Protein AF-A0A5D0GJA3-F1 (afdb_monomer_lite)

pLDDT: mean 91.5, std 4.41, range [68.38, 96.94]

Foldseek 3Di:
DDKDKDKDKADPDPQKIKIKIWIWDADPVVRWIWTKIWIKIWGWDDDPPDIDIWMKIWIATPDTDDDDDRTDMDIDD

Sequence (77 aa):
MAALQPFYFRQLGKGTYLKGILIWVLDFKKVGYSIPLALGIGKVVKLGSMVFNLYVDPQYSIYVKGVQPVFQVVYWY

Organism: NCBI:txid2592046

Radius of gyration: 15.38 Å; chains: 1; bounding box: 41×18×41 Å

Structure (mmCIF, N/CA/C/O backbone):
data_AF-A0A5D0GJA3-F1
#
_entry.id   AF-A0A5D0GJA3-F1
#
loop_
_atom_site.group_PDB
_atom_site.id
_atom_site.type_symbol
_atom_site.label_atom_id
_atom_site.label_alt_id
_atom_site.label_comp_id
_atom_site.label_asym_id
_atom_site.label_entity_id
_atom_site.label_seq_id
_atom_site.pdbx_PDB_ins_code
_atom_site.Cartn_x
_atom_site.Cartn_y
_atom_site.Cartn_z
_atom_site.occupancy
_atom_site.B_iso_or_equiv
_atom_site.auth_seq_id
_atom_site.auth_comp_id
_atom_site.auth_asym_id
_atom_site.auth_atom_id
_atom_site.pdbx_PDB_model_num
ATOM 1 N N . MET A 1 1 ? 20.673 5.606 -5.361 1.00 85.81 1 MET A N 1
ATOM 2 C CA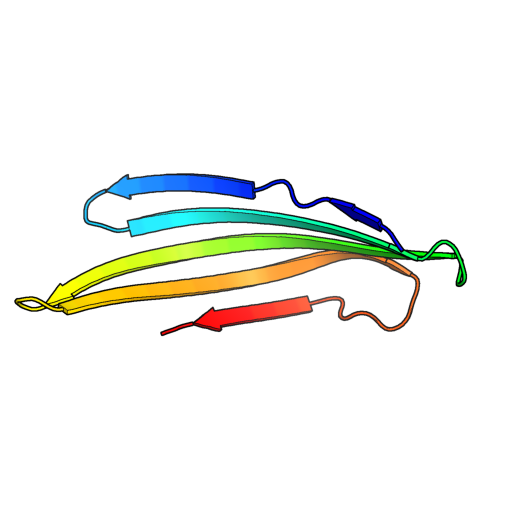 . MET A 1 1 ? 19.267 5.172 -5.471 1.00 85.81 1 MET A CA 1
ATOM 3 C C . MET A 1 1 ? 18.406 6.293 -4.931 1.00 85.81 1 MET A C 1
ATOM 5 O O . MET A 1 1 ? 18.863 6.978 -4.024 1.00 85.81 1 MET A O 1
ATOM 9 N N . ALA A 1 2 ? 17.224 6.499 -5.495 1.00 90.75 2 ALA A N 1
ATOM 10 C CA . ALA A 1 2 ? 16.240 7.450 -4.986 1.00 90.75 2 ALA A CA 1
ATOM 11 C C . ALA A 1 2 ? 14.871 6.773 -4.899 1.00 90.75 2 ALA A C 1
ATOM 13 O O . ALA A 1 2 ? 14.596 5.847 -5.667 1.00 90.75 2 ALA A O 1
ATOM 14 N N . ALA A 1 3 ? 14.038 7.236 -3.968 1.00 92.12 3 ALA A N 1
ATOM 15 C CA . ALA A 1 3 ? 12.674 6.761 -3.809 1.00 92.12 3 ALA A CA 1
ATOM 16 C C . ALA A 1 3 ? 11.703 7.932 -3.609 1.00 92.12 3 ALA A C 1
ATOM 18 O O . ALA A 1 3 ? 12.034 8.897 -2.923 1.00 92.12 3 ALA A O 1
ATOM 19 N N . LEU A 1 4 ? 10.513 7.828 -4.197 1.00 93.56 4 LEU A N 1
ATOM 20 C CA . LEU A 1 4 ? 9.393 8.744 -3.988 1.00 93.56 4 LEU A CA 1
ATOM 21 C C . LEU A 1 4 ? 8.138 7.921 -3.704 1.00 93.56 4 LEU A C 1
ATOM 23 O O . LEU A 1 4 ? 7.847 6.979 -4.438 1.00 93.56 4 LEU A O 1
ATOM 27 N N . GLN A 1 5 ? 7.398 8.276 -2.655 1.00 92.62 5 GLN A N 1
ATOM 28 C CA . GLN A 1 5 ? 6.198 7.543 -2.261 1.00 92.62 5 GLN A CA 1
ATOM 29 C C . GLN A 1 5 ? 5.024 8.493 -1.999 1.00 92.62 5 GLN A C 1
ATOM 31 O O . GLN A 1 5 ? 4.797 8.892 -0.854 1.00 92.62 5 GLN A O 1
ATOM 36 N N . PRO A 1 6 ? 4.261 8.876 -3.036 1.00 91.19 6 PRO A N 1
ATOM 37 C CA . PRO A 1 6 ? 2.967 9.486 -2.812 1.00 91.19 6 PRO A CA 1
ATOM 38 C C . PRO A 1 6 ? 2.016 8.451 -2.208 1.00 91.19 6 PRO A C 1
ATOM 40 O O . PRO A 1 6 ? 1.958 7.295 -2.637 1.00 91.19 6 PRO A O 1
ATOM 43 N N . PHE A 1 7 ? 1.236 8.882 -1.225 1.00 93.25 7 PHE A N 1
ATOM 44 C CA . PHE A 1 7 ? 0.189 8.064 -0.639 1.00 93.25 7 PHE A CA 1
ATOM 45 C C . PHE A 1 7 ? -1.109 8.855 -0.529 1.00 93.25 7 PHE A C 1
ATOM 47 O O . PHE A 1 7 ? -1.118 10.074 -0.371 1.00 93.25 7 PHE A O 1
ATOM 54 N N . TYR A 1 8 ? -2.212 8.127 -0.609 1.00 93.38 8 TYR A N 1
ATOM 55 C CA . TYR A 1 8 ? -3.556 8.638 -0.427 1.00 93.38 8 TYR A CA 1
ATOM 56 C C . TYR A 1 8 ? -4.280 7.791 0.610 1.00 93.38 8 TYR A C 1
ATOM 58 O O . TYR A 1 8 ? -4.102 6.574 0.665 1.00 93.38 8 TYR A O 1
ATOM 66 N N . PHE A 1 9 ? -5.114 8.430 1.422 1.00 94.19 9 PHE A N 1
ATOM 67 C CA . PHE A 1 9 ? -5.878 7.754 2.457 1.00 94.19 9 PHE A CA 1
ATOM 68 C C . PHE A 1 9 ? -7.271 8.365 2.561 1.00 94.19 9 PHE A C 1
ATOM 70 O O . PHE A 1 9 ? -7.413 9.583 2.669 1.00 94.19 9 PHE A O 1
ATOM 77 N N . ARG A 1 10 ? -8.307 7.521 2.551 1.00 96.12 10 ARG A N 1
ATOM 78 C CA . ARG A 1 10 ? -9.701 7.956 2.676 1.00 96.12 10 ARG A CA 1
ATOM 79 C C . ARG A 1 10 ? -10.446 7.112 3.691 1.00 96.12 10 ARG A C 1
ATOM 81 O O . ARG A 1 10 ? -10.646 5.919 3.489 1.00 96.12 10 ARG A O 1
ATOM 88 N N . GLN A 1 11 ? -10.924 7.750 4.751 1.00 95.12 11 GLN A N 1
ATOM 89 C CA . GLN A 1 11 ? -11.823 7.120 5.711 1.00 95.12 11 GLN A CA 1
ATOM 90 C C . GLN A 1 11 ? -13.210 6.943 5.075 1.00 95.12 11 GLN A C 1
ATOM 92 O O . GLN A 1 11 ? -13.799 7.905 4.586 1.00 95.12 11 GLN A O 1
ATOM 97 N N . LEU A 1 12 ? -13.722 5.712 5.086 1.00 95.62 12 LEU A N 1
ATOM 98 C CA . LEU A 1 12 ? -15.084 5.376 4.655 1.00 95.62 12 LEU A CA 1
ATOM 99 C C . LEU A 1 12 ? -16.070 5.338 5.832 1.00 95.62 12 LEU A C 1
ATOM 101 O O . LEU A 1 12 ? -17.280 5.290 5.627 1.00 95.62 12 LEU A O 1
ATOM 105 N N . GLY A 1 13 ? -15.559 5.385 7.065 1.00 94.56 13 GLY A N 1
ATOM 106 C CA . GLY A 1 13 ? -16.351 5.405 8.287 1.00 94.56 13 GLY A CA 1
ATOM 107 C C . GLY A 1 13 ? -16.343 4.061 9.007 1.00 94.56 13 GLY A C 1
ATOM 108 O O . GLY A 1 13 ? -15.954 3.025 8.465 1.00 94.56 13 GLY A O 1
ATOM 109 N N . LYS A 1 14 ? -16.755 4.080 10.281 1.00 94.12 14 LYS A N 1
ATOM 110 C CA . LYS A 1 14 ? -16.757 2.901 11.170 1.00 94.12 14 LYS A CA 1
ATOM 111 C C . LYS A 1 14 ? -15.393 2.189 11.231 1.00 94.12 14 LYS A C 1
ATOM 113 O O . LYS A 1 14 ? -15.350 0.971 11.371 1.00 94.12 14 LYS A O 1
ATOM 118 N N . GLY A 1 15 ? -14.290 2.920 11.063 1.00 93.69 15 GLY A N 1
ATOM 119 C CA . GLY A 1 15 ? -12.932 2.370 11.042 1.00 93.69 15 GLY A CA 1
ATOM 120 C C . GLY A 1 15 ? -12.503 1.740 9.713 1.00 93.69 15 GLY A C 1
ATOM 121 O O . GLY A 1 15 ? -11.365 1.297 9.624 1.00 93.69 15 GLY A O 1
ATOM 122 N N . THR A 1 16 ? -13.360 1.682 8.688 1.00 96.94 16 THR A N 1
ATOM 123 C CA . THR A 1 16 ? -12.984 1.188 7.353 1.00 96.94 16 THR A CA 1
ATOM 124 C C . THR A 1 16 ? -12.351 2.309 6.533 1.00 96.94 16 THR A C 1
ATOM 126 O O . THR A 1 16 ? -12.928 3.388 6.419 1.00 96.94 16 THR A O 1
ATOM 129 N N . TYR A 1 17 ? -11.218 2.062 5.886 1.00 96.81 17 TYR A N 1
ATOM 130 C CA . TYR A 1 17 ? -10.544 3.050 5.047 1.00 96.81 17 TYR A CA 1
ATOM 131 C C . TYR A 1 17 ? -10.026 2.456 3.738 1.00 96.81 17 TYR A C 1
ATOM 133 O O . TYR A 1 17 ? -9.758 1.261 3.645 1.00 96.81 17 TYR A O 1
ATOM 141 N N . LEU A 1 18 ? -9.846 3.321 2.743 1.00 96.44 18 LEU A N 1
ATOM 142 C CA . LEU A 1 18 ? -9.095 3.039 1.524 1.00 96.44 18 LEU A CA 1
ATOM 143 C C . LEU A 1 18 ? -7.717 3.681 1.610 1.00 96.44 18 LEU A C 1
ATOM 145 O O . LEU A 1 18 ? -7.568 4.777 2.159 1.00 96.44 18 LEU A O 1
ATOM 149 N N . LYS A 1 19 ? -6.727 3.020 1.021 1.00 94.56 19 LYS A N 1
ATOM 150 C CA . LYS A 1 19 ? -5.354 3.501 0.929 1.00 94.56 19 LYS A CA 1
ATOM 151 C C . LYS A 1 19 ? -4.832 3.293 -0.487 1.00 94.56 19 LYS A C 1
ATOM 153 O O . LYS A 1 19 ? -4.977 2.216 -1.049 1.00 94.56 19 LYS A O 1
ATOM 158 N N . GLY A 1 20 ? -4.214 4.319 -1.053 1.00 94.12 20 GLY A N 1
ATOM 159 C CA . GLY A 1 20 ? -3.436 4.218 -2.283 1.00 94.12 20 GLY A CA 1
ATOM 160 C C . GLY A 1 20 ? -1.970 4.473 -1.978 1.00 94.12 20 GLY A C 1
ATOM 161 O O . GLY A 1 20 ? -1.657 5.436 -1.282 1.00 94.12 20 GLY A O 1
ATOM 162 N N . ILE A 1 21 ? -1.076 3.625 -2.474 1.00 92.75 21 ILE A N 1
ATOM 163 C CA . ILE A 1 21 ? 0.370 3.810 -2.340 1.00 92.75 21 ILE A CA 1
ATOM 164 C C . ILE A 1 21 ? 0.985 3.707 -3.726 1.00 92.7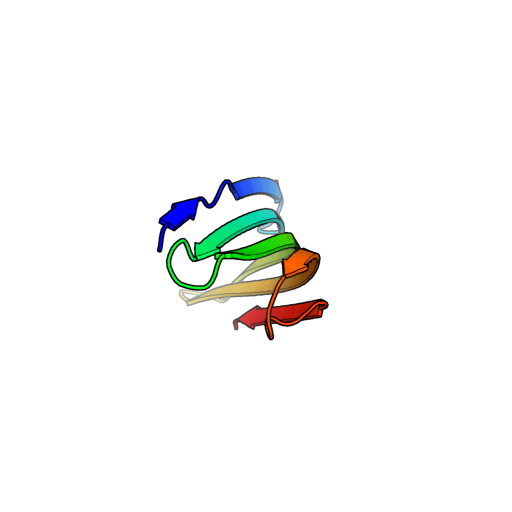5 21 ILE A C 1
ATOM 166 O O . ILE A 1 21 ? 0.810 2.707 -4.413 1.00 92.75 21 ILE A O 1
ATOM 170 N N . LEU A 1 22 ? 1.733 4.723 -4.132 1.00 91.12 22 LEU A N 1
ATOM 171 C CA . LEU A 1 22 ? 2.643 4.623 -5.264 1.00 91.12 22 LEU A CA 1
ATOM 172 C C . LEU A 1 22 ? 4.050 4.602 -4.692 1.00 91.12 22 LEU A C 1
ATOM 174 O O . LEU A 1 22 ? 4.362 5.424 -3.843 1.00 91.12 22 LEU A O 1
ATOM 178 N N . ILE A 1 23 ? 4.900 3.681 -5.130 1.00 90.56 23 ILE A N 1
ATOM 179 C CA . ILE A 1 23 ? 6.309 3.665 -4.722 1.00 90.56 23 ILE A CA 1
ATOM 180 C C . ILE A 1 23 ? 7.132 3.728 -5.990 1.00 90.56 23 ILE A C 1
ATOM 182 O O . ILE A 1 23 ? 6.985 2.880 -6.857 1.00 90.56 23 ILE A O 1
ATOM 186 N N . TRP A 1 24 ? 7.965 4.747 -6.139 1.00 91.62 24 TRP A N 1
ATOM 187 C CA . TRP A 1 24 ? 8.846 4.897 -7.289 1.00 91.62 24 TRP A CA 1
ATOM 188 C C . TRP A 1 24 ? 10.267 4.704 -6.802 1.00 91.62 24 TRP A C 1
ATOM 190 O O . TRP A 1 24 ? 10.756 5.510 -6.018 1.00 91.62 24 TRP A O 1
ATOM 200 N N . VAL A 1 25 ? 10.926 3.641 -7.248 1.00 91.56 25 VAL A N 1
ATOM 201 C CA . VAL A 1 25 ? 12.309 3.319 -6.888 1.00 91.56 25 VAL A CA 1
ATOM 202 C C . VAL A 1 25 ? 13.170 3.448 -8.135 1.00 91.56 25 VAL A C 1
ATOM 204 O O . VAL A 1 25 ? 12.917 2.777 -9.134 1.00 91.56 25 VAL A O 1
ATOM 207 N N . LEU A 1 26 ? 14.198 4.296 -8.071 1.00 90.69 26 LEU A N 1
ATOM 208 C CA . LEU A 1 26 ? 15.132 4.559 -9.165 1.00 90.69 26 LEU A CA 1
ATOM 209 C C . L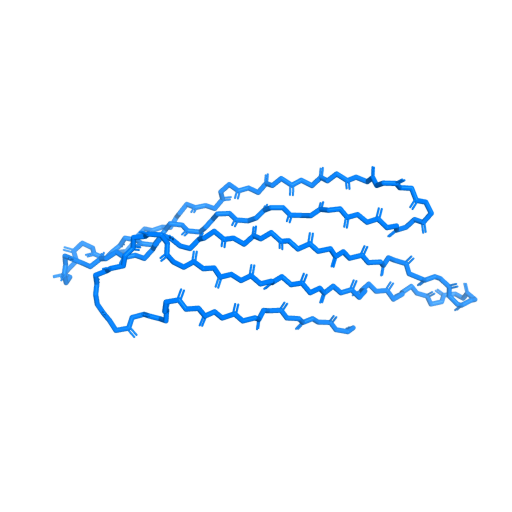EU A 1 26 ? 16.552 4.138 -8.767 1.00 90.69 26 LEU A C 1
ATOM 211 O O . LEU A 1 26 ? 17.128 4.638 -7.791 1.00 90.69 26 LEU A O 1
ATOM 215 N N . ASP A 1 27 ? 17.143 3.239 -9.552 1.00 90.06 27 ASP A N 1
ATOM 216 C CA . ASP A 1 27 ? 18.543 2.836 -9.436 1.00 90.06 27 ASP A CA 1
ATOM 217 C C . ASP A 1 27 ? 19.369 3.431 -10.583 1.00 90.06 27 ASP A C 1
ATOM 219 O O . ASP A 1 27 ? 19.433 2.890 -11.687 1.00 90.06 27 ASP A O 1
ATOM 223 N N . PHE A 1 28 ? 20.051 4.541 -10.292 1.00 87.44 28 PHE A N 1
ATOM 224 C CA . PHE A 1 28 ? 20.924 5.227 -11.246 1.00 87.44 28 PHE A CA 1
ATOM 225 C C . PHE A 1 28 ? 22.190 4.438 -11.608 1.00 87.44 28 PHE A C 1
ATOM 227 O O . PHE A 1 28 ? 22.758 4.681 -12.666 1.00 87.44 28 PHE A O 1
ATOM 234 N N . LYS A 1 29 ? 22.645 3.498 -10.764 1.00 88.81 29 LYS A N 1
ATOM 235 C CA . LYS A 1 29 ? 23.872 2.726 -11.030 1.00 88.81 29 LYS A CA 1
ATOM 236 C C . LYS A 1 29 ? 23.619 1.598 -12.025 1.00 88.81 29 LYS A C 1
ATOM 238 O O . LYS A 1 29 ? 24.450 1.345 -12.886 1.00 88.81 29 LYS A O 1
ATOM 243 N N . LYS A 1 30 ? 22.477 0.918 -11.896 1.00 85.25 30 LYS A N 1
ATOM 244 C CA . LYS A 1 30 ? 22.083 -0.203 -12.768 1.00 85.25 30 LYS A CA 1
ATOM 245 C C . LYS A 1 30 ? 21.093 0.201 -13.865 1.00 85.25 30 LYS A C 1
ATOM 247 O O . LYS A 1 30 ? 20.649 -0.653 -14.627 1.00 85.25 30 LYS A O 1
ATOM 252 N N . VAL A 1 31 ? 20.738 1.488 -13.941 1.00 84.00 31 VAL A N 1
ATOM 253 C CA . VAL A 1 31 ? 19.724 2.039 -14.860 1.00 84.00 31 VAL A CA 1
ATOM 254 C C . VAL A 1 31 ? 18.411 1.242 -14.772 1.00 84.00 31 VAL A C 1
ATOM 256 O O . VAL A 1 31 ? 17.813 0.867 -15.788 1.00 84.00 31 VAL A O 1
ATOM 259 N N . GLY A 1 32 ? 18.013 0.928 -13.536 1.00 88.25 32 GLY A N 1
ATOM 260 C CA . GLY A 1 32 ? 16.826 0.147 -13.195 1.00 88.25 32 GLY A CA 1
ATOM 261 C C . GLY A 1 32 ? 15.761 1.010 -12.526 1.00 88.25 32 GLY A C 1
ATOM 262 O O . GLY A 1 32 ? 16.071 2.028 -11.904 1.00 88.25 32 GLY A O 1
ATOM 263 N N . TYR A 1 33 ? 14.503 0.601 -12.644 1.00 88.69 33 TYR A N 1
ATOM 264 C CA . TYR A 1 33 ? 13.384 1.286 -12.004 1.00 88.69 33 TYR A CA 1
ATOM 265 C C . TYR A 1 33 ? 12.277 0.306 -11.623 1.00 88.69 33 TYR A C 1
ATOM 267 O O . TYR A 1 33 ? 12.096 -0.728 -12.265 1.00 88.69 33 TYR A O 1
ATOM 275 N N . SER A 1 34 ? 11.526 0.648 -10.581 1.00 92.00 34 SER A N 1
ATOM 276 C CA . SER A 1 34 ? 10.313 -0.060 -10.183 1.00 92.00 34 SER A CA 1
ATOM 277 C C . SER A 1 34 ? 9.272 0.952 -9.730 1.00 92.00 34 SER A C 1
ATOM 279 O O . SER A 1 34 ? 9.532 1.752 -8.832 1.00 92.00 34 SER A O 1
ATOM 281 N N . ILE A 1 35 ? 8.117 0.939 -10.389 1.00 92.75 35 ILE A N 1
ATOM 282 C CA . ILE A 1 35 ? 6.999 1.853 -10.154 1.00 92.75 35 ILE A CA 1
ATOM 283 C C . ILE A 1 35 ? 5.751 1.016 -9.853 1.00 92.75 35 ILE A C 1
ATOM 285 O O . ILE A 1 35 ? 4.909 0.816 -10.732 1.00 92.75 35 ILE A O 1
ATOM 289 N N . PRO A 1 36 ? 5.629 0.453 -8.643 1.00 92.75 36 PRO A N 1
ATOM 290 C CA . PRO A 1 36 ? 4.396 -0.168 -8.201 1.00 92.75 36 PRO A CA 1
ATOM 291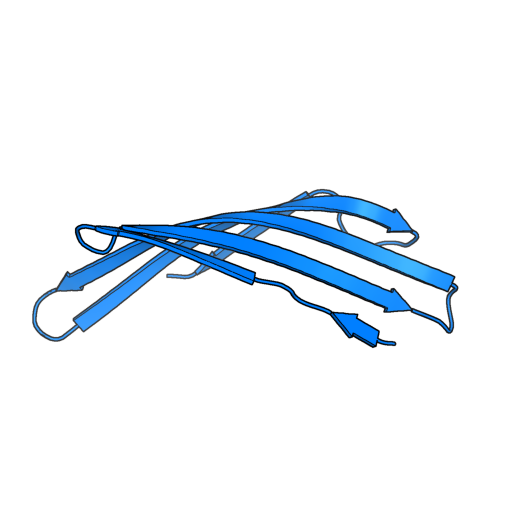 C C . PRO A 1 36 ? 3.329 0.807 -7.719 1.00 92.75 36 PRO A C 1
ATOM 293 O O . PRO A 1 36 ? 3.597 1.789 -7.025 1.00 92.75 36 PRO A O 1
ATOM 296 N N . LEU A 1 37 ? 2.094 0.449 -8.056 1.00 92.88 37 LEU A N 1
ATOM 297 C CA . LEU A 1 37 ? 0.851 1.033 -7.588 1.00 92.88 37 LEU A CA 1
ATOM 298 C C . LEU A 1 37 ? 0.133 0.004 -6.712 1.00 92.88 37 LEU A C 1
ATOM 300 O O . LEU A 1 37 ? -0.112 -1.121 -7.145 1.00 92.88 37 LEU A O 1
ATOM 304 N N . ALA A 1 38 ? -0.223 0.399 -5.498 1.00 93.69 38 ALA A N 1
ATOM 305 C CA . ALA A 1 38 ? -1.033 -0.382 -4.583 1.00 93.69 38 ALA A CA 1
ATOM 306 C C . ALA A 1 38 ? -2.330 0.354 -4.260 1.00 93.69 38 ALA A C 1
ATOM 308 O O . ALA A 1 38 ? -2.335 1.566 -4.026 1.00 93.69 38 ALA A O 1
ATOM 309 N N . LEU A 1 39 ? -3.423 -0.398 -4.215 1.00 94.25 39 LEU A N 1
ATOM 310 C CA . LEU A 1 39 ? -4.730 0.077 -3.784 1.00 94.25 39 LEU A CA 1
ATOM 311 C C . LEU A 1 39 ? -5.271 -0.929 -2.789 1.00 94.25 39 LEU A C 1
ATOM 313 O O . LEU A 1 39 ? -5.594 -2.052 -3.160 1.00 94.25 39 LEU A O 1
ATOM 317 N N . GLY A 1 40 ? -5.359 -0.523 -1.534 1.00 94.12 40 GLY A N 1
ATOM 318 C CA . GLY A 1 40 ? -5.767 -1.399 -0.458 1.00 94.12 40 GLY A CA 1
ATOM 319 C C . GLY A 1 40 ? -6.915 -0.867 0.369 1.00 94.12 40 GLY A C 1
ATOM 320 O O . GLY A 1 40 ? -7.322 0.298 0.291 1.00 94.12 40 GLY A O 1
ATOM 321 N N . ILE A 1 41 ? -7.437 -1.777 1.176 1.00 95.75 41 ILE A N 1
ATOM 322 C CA . ILE A 1 41 ? -8.518 -1.543 2.119 1.00 95.75 41 ILE A CA 1
ATOM 323 C C . ILE A 1 41 ? -8.053 -1.984 3.499 1.00 95.75 41 ILE A C 1
ATOM 325 O O . ILE A 1 41 ? -7.374 -3.000 3.653 1.00 95.75 41 ILE A O 1
ATOM 329 N N . GLY A 1 42 ? -8.426 -1.210 4.510 1.00 95.44 42 GLY A N 1
ATOM 330 C CA . GLY A 1 42 ? -8.159 -1.569 5.890 1.00 95.44 42 GLY A CA 1
ATOM 331 C C . GLY A 1 42 ? -9.328 -1.296 6.813 1.00 95.44 42 GLY A C 1
ATOM 332 O O . GLY A 1 42 ? -10.293 -0.603 6.473 1.00 95.44 42 GLY A O 1
ATOM 333 N N . LYS A 1 43 ? -9.238 -1.894 7.995 1.00 95.75 43 LYS A N 1
ATOM 334 C CA . LYS A 1 43 ? -10.235 -1.844 9.045 1.00 95.75 43 LYS A CA 1
ATOM 335 C C . LYS A 1 43 ? -9.554 -1.700 10.394 1.00 95.75 43 LYS A C 1
ATOM 337 O O . LYS A 1 43 ? -8.841 -2.589 10.852 1.00 95.75 43 LYS A O 1
ATOM 342 N N . VAL A 1 44 ? -9.891 -0.612 11.066 1.00 95.69 44 VAL A N 1
ATOM 343 C CA . VAL A 1 44 ? -9.618 -0.435 12.483 1.00 95.69 44 VAL A CA 1
ATOM 344 C C . VAL A 1 44 ? -10.762 -1.057 13.279 1.00 95.69 44 VAL A C 1
ATOM 346 O O . VAL A 1 44 ? -11.922 -0.665 13.122 1.00 95.69 44 VAL A O 1
ATOM 349 N N . VAL A 1 45 ? -10.439 -2.031 14.127 1.00 95.12 45 VAL A N 1
ATOM 350 C CA . VAL A 1 45 ? -11.374 -2.693 15.043 1.00 95.12 45 VAL A CA 1
ATOM 351 C C . VAL A 1 45 ? -10.927 -2.413 16.470 1.00 95.12 45 VAL A C 1
ATOM 353 O O . VAL A 1 45 ? -9.757 -2.576 16.802 1.00 95.12 45 VAL A O 1
ATOM 356 N N . LYS A 1 46 ? -11.857 -1.996 17.329 1.00 94.19 46 LYS A N 1
ATOM 357 C CA . LYS A 1 46 ? -11.590 -1.782 18.753 1.00 94.19 46 LYS A CA 1
ATOM 358 C C . LYS A 1 46 ? -12.257 -2.887 19.567 1.00 94.19 46 LYS A C 1
ATOM 360 O O . LYS A 1 46 ? -13.467 -3.067 19.455 1.00 94.19 46 LYS A O 1
ATOM 365 N N . LEU A 1 47 ? -11.481 -3.597 20.380 1.00 92.69 47 LEU A N 1
ATOM 366 C CA . LEU A 1 47 ? -11.955 -4.642 21.287 1.00 92.69 47 LEU A CA 1
ATOM 367 C C . LEU A 1 47 ? -11.531 -4.277 22.715 1.00 92.69 47 LEU A C 1
ATOM 369 O O . LEU A 1 47 ? -10.376 -4.446 23.099 1.00 92.69 47 LEU A O 1
ATOM 373 N N . GLY A 1 48 ? -12.458 -3.704 23.488 1.00 93.25 48 GLY A N 1
ATOM 374 C CA . GLY A 1 48 ? -12.155 -3.158 24.813 1.00 93.25 48 GLY A CA 1
ATOM 375 C C . GLY A 1 48 ? -11.142 -2.009 24.738 1.00 93.25 48 GLY A C 1
ATOM 376 O O . GLY A 1 48 ? -11.402 -0.979 24.109 1.00 93.25 48 GLY A O 1
ATOM 377 N N . SER A 1 49 ? -9.984 -2.187 25.378 1.00 93.81 49 SER A N 1
ATOM 378 C CA . SER A 1 49 ? -8.853 -1.250 25.328 1.00 93.81 49 SER A CA 1
ATOM 379 C C . SER A 1 49 ? -7.927 -1.463 24.124 1.00 93.81 49 SER A C 1
ATOM 381 O O . SER A 1 49 ? -7.109 -0.592 23.839 1.00 93.81 49 SER A O 1
ATOM 383 N N . MET A 1 50 ? -8.056 -2.580 23.402 1.00 94.56 50 MET A N 1
ATOM 384 C CA . MET A 1 50 ? -7.178 -2.924 22.282 1.00 94.56 50 MET A CA 1
ATOM 385 C C . MET A 1 50 ? -7.693 -2.338 20.966 1.00 94.56 50 MET A C 1
ATOM 387 O O . MET A 1 50 ? -8.897 -2.334 20.697 1.00 94.56 50 MET A O 1
ATOM 391 N N . VAL A 1 51 ? -6.768 -1.868 20.129 1.00 94.06 51 VAL A N 1
ATOM 392 C CA . VAL A 1 51 ? -7.036 -1.377 18.772 1.00 94.06 51 VAL A CA 1
ATOM 393 C C . VAL A 1 51 ? -6.252 -2.242 17.793 1.00 94.06 51 VAL A C 1
ATOM 395 O O . VAL A 1 51 ? -5.028 -2.280 17.849 1.00 94.06 51 VAL A O 1
ATOM 398 N N . PHE A 1 52 ? -6.966 -2.914 16.896 1.00 94.38 52 PHE A N 1
ATOM 399 C CA . PHE A 1 52 ? -6.408 -3.696 15.798 1.00 94.38 52 PHE A CA 1
ATOM 400 C C . PHE A 1 52 ? -6.530 -2.903 14.504 1.00 94.38 52 PHE A C 1
ATOM 402 O O . PHE A 1 52 ? -7.577 -2.301 14.251 1.00 94.38 52 PHE A O 1
ATOM 409 N N . ASN A 1 53 ? -5.483 -2.915 13.682 1.00 94.12 53 ASN A N 1
ATOM 410 C CA . ASN A 1 53 ? -5.498 -2.294 12.365 1.00 94.12 53 ASN A CA 1
ATOM 411 C C . ASN A 1 53 ? -5.155 -3.332 11.299 1.00 94.12 53 ASN A C 1
ATOM 413 O O . ASN A 1 53 ? -3.989 -3.601 11.032 1.00 94.12 53 ASN A O 1
ATOM 417 N N . LEU A 1 54 ? -6.194 -3.888 10.687 1.00 94.25 54 LEU A N 1
ATOM 418 C CA . LEU A 1 54 ? -6.080 -4.938 9.685 1.00 94.25 54 LEU A CA 1
ATOM 419 C C . LEU A 1 54 ? -6.102 -4.308 8.298 1.00 94.25 54 LEU A C 1
ATOM 421 O O . LEU A 1 54 ? -6.999 -3.513 8.014 1.00 94.25 54 LEU A O 1
ATOM 425 N N . TYR A 1 55 ? -5.176 -4.667 7.410 1.00 93.56 55 TYR A N 1
ATOM 426 C CA . TYR A 1 55 ? -5.230 -4.190 6.026 1.00 93.56 55 TYR A CA 1
ATOM 427 C C . TYR A 1 55 ? -4.632 -5.160 5.016 1.00 93.56 55 TYR A C 1
ATOM 429 O O . TYR A 1 55 ? -3.789 -5.996 5.344 1.00 93.56 55 TYR A O 1
ATOM 437 N N . VAL A 1 56 ? -5.073 -5.002 3.769 1.00 94.00 56 VAL A N 1
ATOM 438 C CA . VAL A 1 56 ? -4.565 -5.723 2.605 1.00 94.00 56 VAL A CA 1
ATOM 439 C C . VAL A 1 56 ? -4.402 -4.756 1.436 1.00 94.00 56 VAL A C 1
ATOM 441 O O . VAL A 1 56 ? -5.336 -4.042 1.066 1.00 94.00 56 VAL A O 1
ATOM 444 N N . ASP A 1 57 ? -3.208 -4.749 0.854 1.00 92.62 57 ASP A N 1
ATOM 445 C CA . ASP A 1 57 ? -2.825 -3.907 -0.270 1.00 92.62 57 ASP A CA 1
ATOM 446 C C . ASP A 1 57 ? -2.292 -4.796 -1.412 1.00 92.62 57 ASP A C 1
ATOM 448 O O . ASP A 1 57 ? -1.115 -5.178 -1.408 1.00 92.62 57 ASP A O 1
ATOM 452 N N . PRO A 1 58 ? -3.115 -5.161 -2.411 1.00 91.94 58 PRO A N 1
ATOM 453 C CA . PRO A 1 58 ? -2.591 -5.663 -3.674 1.00 91.94 58 PRO A CA 1
ATOM 454 C C . PRO A 1 58 ? -1.772 -4.564 -4.355 1.00 91.94 58 PRO A C 1
ATOM 456 O O . PRO A 1 58 ? -2.191 -3.406 -4.429 1.00 91.94 58 PRO A O 1
ATOM 459 N N . GLN A 1 59 ? -0.606 -4.935 -4.8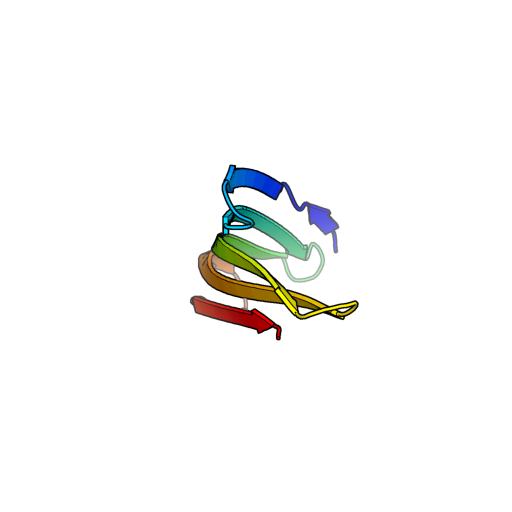67 1.00 93.06 59 GLN A N 1
ATOM 460 C CA . GLN A 1 59 ? 0.357 -4.020 -5.454 1.00 93.06 59 GLN A CA 1
ATOM 461 C C . GLN A 1 59 ? 0.850 -4.566 -6.795 1.00 93.06 59 GLN A C 1
ATOM 463 O O . GLN A 1 59 ? 1.329 -5.696 -6.888 1.00 93.06 59 GLN A O 1
ATOM 468 N N . TYR A 1 60 ? 0.751 -3.742 -7.835 1.00 93.00 60 TYR A N 1
ATOM 469 C CA . TYR A 1 60 ? 1.134 -4.078 -9.203 1.00 93.00 60 TYR A CA 1
ATOM 470 C C . TYR A 1 60 ? 2.116 -3.046 -9.767 1.00 93.00 60 TYR A C 1
ATOM 472 O O . TYR A 1 60 ? 1.874 -1.840 -9.715 1.00 93.00 60 TYR A O 1
ATOM 480 N N . SER A 1 61 ? 3.228 -3.520 -10.317 1.00 92.75 61 SER A N 1
ATOM 481 C CA . SER A 1 61 ? 4.268 -2.717 -10.962 1.00 92.75 61 SER A CA 1
ATOM 482 C C . SER A 1 61 ? 3.850 -2.335 -12.375 1.00 92.75 61 SER A C 1
ATOM 484 O O . SER A 1 61 ? 3.858 -3.168 -13.276 1.00 92.75 61 SER A O 1
ATOM 486 N N . ILE A 1 62 ? 3.508 -1.059 -12.575 1.00 91.81 62 ILE A N 1
ATOM 487 C CA . ILE A 1 62 ? 3.120 -0.523 -13.891 1.00 91.81 62 ILE A CA 1
ATOM 488 C C . ILE A 1 62 ? 4.330 -0.273 -14.797 1.00 91.81 62 ILE A C 1
ATOM 490 O O . ILE A 1 62 ? 4.227 -0.400 -16.012 1.00 91.81 62 ILE A O 1
ATOM 494 N N . TYR A 1 63 ? 5.489 0.021 -14.205 1.00 90.94 63 TYR A N 1
ATOM 495 C CA . TYR A 1 63 ? 6.767 0.093 -14.905 1.00 90.94 63 TYR A CA 1
ATOM 496 C C . TYR A 1 63 ? 7.826 -0.629 -14.087 1.00 90.94 63 TYR A C 1
ATOM 498 O O . TYR A 1 63 ? 8.038 -0.316 -12.913 1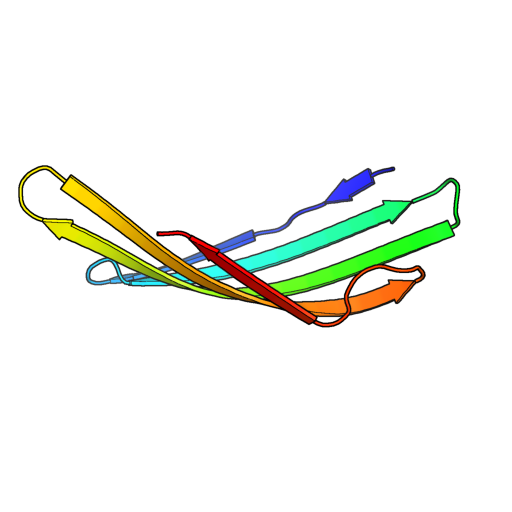.00 90.94 63 TYR A O 1
ATOM 506 N N . VAL A 1 64 ? 8.514 -1.581 -14.709 1.00 91.62 64 VAL A N 1
ATOM 507 C CA . VAL A 1 64 ? 9.594 -2.326 -14.069 1.00 91.62 64 VAL A CA 1
ATOM 508 C C . VAL A 1 64 ? 10.723 -2.581 -15.056 1.00 91.62 64 VAL A C 1
ATOM 510 O O . VAL A 1 64 ? 10.501 -2.977 -16.198 1.00 91.62 64 VAL A O 1
ATOM 513 N N . LYS A 1 65 ? 11.951 -2.348 -14.602 1.00 90.69 65 LYS A N 1
ATOM 514 C CA . LYS A 1 65 ? 13.175 -2.719 -15.302 1.00 90.69 65 LYS A CA 1
ATOM 515 C C . LYS A 1 65 ? 14.183 -3.231 -14.282 1.00 90.69 65 LYS A C 1
ATOM 517 O O . LYS A 1 65 ? 14.777 -2.449 -13.536 1.00 90.69 65 LYS A O 1
ATOM 522 N N . GLY A 1 66 ? 14.373 -4.546 -14.290 1.00 84.62 66 GLY A N 1
ATOM 523 C CA . GLY A 1 66 ? 15.216 -5.275 -13.351 1.00 84.62 66 GLY A CA 1
ATOM 524 C C . GLY A 1 66 ? 14.539 -6.566 -12.898 1.00 84.62 66 GLY A C 1
ATOM 525 O O . GLY A 1 66 ? 13.718 -7.124 -13.617 1.00 84.62 66 GLY A O 1
ATOM 526 N N . VAL A 1 67 ? 14.900 -7.039 -11.707 1.00 85.19 67 VAL A N 1
ATOM 527 C CA . VAL A 1 67 ? 14.411 -8.301 -11.115 1.00 85.19 67 VAL A CA 1
ATOM 528 C C . VAL A 1 67 ? 13.284 -8.090 -10.097 1.00 85.19 67 VAL A C 1
ATOM 530 O O . VAL A 1 67 ? 12.973 -8.981 -9.312 1.00 85.19 67 VAL A O 1
ATOM 533 N N . GLN A 1 68 ? 12.710 -6.887 -10.040 1.00 86.31 68 GLN A N 1
ATOM 534 C CA . GLN A 1 68 ? 11.664 -6.550 -9.079 1.00 86.31 68 GLN A CA 1
ATOM 535 C C . GLN A 1 68 ? 10.336 -7.247 -9.431 1.00 86.31 68 GLN A C 1
ATOM 537 O O . GLN A 1 68 ? 10.039 -7.441 -10.611 1.00 86.31 68 GLN A O 1
ATOM 542 N N . PRO A 1 69 ? 9.512 -7.599 -8.427 1.00 85.06 69 PRO A N 1
ATOM 543 C CA . PRO A 1 69 ? 8.248 -8.287 -8.659 1.00 85.06 69 PRO A CA 1
ATOM 544 C C . PRO A 1 69 ? 7.247 -7.413 -9.425 1.00 85.06 69 PRO A C 1
ATOM 546 O O . PRO A 1 69 ? 7.090 -6.217 -9.158 1.00 85.06 69 PRO A O 1
ATOM 549 N N . VAL A 1 70 ? 6.530 -8.041 -10.359 1.00 90.31 70 VAL A N 1
ATOM 550 C CA . VAL A 1 70 ? 5.445 -7.397 -11.116 1.00 90.31 70 VAL A CA 1
ATOM 551 C C . VAL A 1 70 ? 4.174 -7.298 -10.274 1.00 90.31 70 VAL A C 1
ATOM 553 O O . VAL A 1 70 ? 3.485 -6.288 -10.321 1.00 90.31 70 VAL A O 1
ATOM 556 N N . PHE A 1 71 ? 3.882 -8.313 -9.465 1.00 91.06 71 PHE A N 1
ATOM 557 C CA . PHE A 1 71 ? 2.726 -8.343 -8.578 1.00 91.06 71 PHE A CA 1
ATOM 558 C C . PHE A 1 71 ? 3.141 -8.823 -7.191 1.00 91.06 71 PHE A C 1
ATOM 560 O O . PHE A 1 71 ? 3.964 -9.730 -7.064 1.00 91.06 71 PHE A O 1
ATOM 567 N N . GLN A 1 72 ? 2.577 -8.206 -6.158 1.00 90.38 72 GLN A N 1
ATOM 568 C CA . GLN A 1 72 ? 2.780 -8.571 -4.762 1.00 90.38 72 GLN A CA 1
ATOM 569 C C . GLN A 1 72 ? 1.539 -8.213 -3.939 1.00 90.38 72 GLN A C 1
ATOM 571 O O . GLN A 1 72 ? 0.743 -7.359 -4.328 1.00 90.38 72 GLN A O 1
ATOM 576 N N . VAL A 1 73 ? 1.380 -8.861 -2.790 1.00 88.75 73 VAL A N 1
ATOM 577 C CA . VAL A 1 73 ? 0.313 -8.555 -1.834 1.00 88.75 73 VAL A CA 1
ATOM 578 C C . VAL A 1 73 ? 0.964 -8.225 -0.505 1.00 88.75 73 VAL A C 1
ATOM 580 O O . VAL A 1 73 ? 1.730 -9.028 0.023 1.00 88.75 73 VAL A O 1
ATOM 583 N N . VAL A 1 74 ? 0.657 -7.047 0.029 1.00 85.62 74 VAL A N 1
ATOM 584 C CA . VAL A 1 74 ? 1.135 -6.607 1.341 1.00 85.62 74 VAL A CA 1
ATOM 585 C C . VAL A 1 74 ? -0.028 -6.660 2.321 1.00 85.62 74 VAL A C 1
ATOM 587 O O . VAL A 1 74 ? -1.106 -6.144 2.043 1.00 85.62 74 VAL A O 1
ATOM 590 N N . TYR A 1 75 ? 0.177 -7.290 3.472 1.00 83.62 75 TYR A N 1
ATOM 591 C CA . TYR A 1 75 ? -0.836 -7.417 4.516 1.00 83.62 75 TYR A CA 1
ATOM 592 C C . TYR A 1 75 ? -0.176 -7.377 5.895 1.00 83.62 75 TYR A C 1
ATOM 594 O O . TYR A 1 75 ? 0.961 -7.820 6.049 1.00 83.62 75 TYR A O 1
ATOM 602 N N . TRP A 1 76 ? -0.887 -6.839 6.885 1.00 79.12 76 TRP A N 1
ATOM 603 C CA . TRP A 1 76 ? -0.470 -6.818 8.293 1.00 79.12 76 TRP A CA 1
ATOM 604 C C . TRP A 1 76 ? -1.687 -7.009 9.210 1.00 79.12 76 TRP A C 1
ATOM 606 O O . TRP A 1 76 ? -2.810 -6.661 8.821 1.00 79.12 76 TRP A O 1
ATOM 616 N N . TYR A 1 77 ? -1.448 -7.575 10.400 1.00 68.38 77 TYR A N 1
ATOM 617 C CA . TYR A 1 77 ? -2.446 -7.878 11.436 1.00 68.38 77 TYR A CA 1
ATOM 618 C C . TYR A 1 77 ? -2.272 -7.016 12.693 1.00 68.38 77 TYR A C 1
ATOM 620 O O . TYR A 1 77 ? -1.118 -6.629 12.987 1.00 68.38 77 TYR A O 1
#

Secondary structure (DSSP, 8-state):
-EEE--EEEEEEETTEEEEEEE-EEEETTTTEEEEEEEEEEEEEEEETTEEEEEEEEEEEEEEEESS--SEEEEEE-